Protein AF-Q7YWS0-F1 (afdb_monomer_lite)

Foldseek 3Di:
DVVVVVVVVVVVVCCVVCVPDDPDDVVVLVVLVVVLVVLLVCLVPDPDDPVVSVVVNVVSVVVNVVNCVVPVVD

Sequence (74 aa):
MQFFHILLLSILSIVFISSVNAVPSDAEIEAMMGLQENVESYLASSNMSPEAKRKIQEQMAKKQAAIEKSYGRK

pLDDT: mean 73.18, std 12.51, range [44.78, 90.75]

Secondary structure (DSSP, 8-state):
-HHHHHHHHHHHHHHHHHTTT-PPPHHHHHHHHHHHHHHHHHHHHS---HHHHHHHHHHHHHHHHHHHHHHTT-

Structure (mmCIF, N/CA/C/O backbone):
data_AF-Q7YWS0-F1
#
_entry.id   AF-Q7YWS0-F1
#
loop_
_atom_site.group_PDB
_atom_site.id
_atom_site.type_symbol
_atom_site.label_atom_id
_atom_site.label_alt_id
_atom_site.label_comp_id
_atom_site.label_asym_id
_atom_site.label_entity_id
_atom_site.label_seq_id
_atom_site.pdbx_PDB_ins_code
_atom_site.Cartn_x
_atom_site.Cartn_y
_atom_site.Cartn_z
_atom_site.occupancy
_atom_site.B_iso_or_equiv
_atom_site.auth_seq_id
_atom_site.auth_comp_id
_atom_site.auth_asym_id
_atom_site.auth_atom_id
_atom_site.pdbx_PDB_model_num
ATOM 1 N N . MET A 1 1 ? -19.323 3.529 -3.168 1.00 57.62 1 MET A N 1
ATOM 2 C CA . MET A 1 1 ? -18.756 2.221 -3.574 1.00 57.62 1 MET A CA 1
ATOM 3 C C . MET A 1 1 ? -18.312 2.178 -5.039 1.00 57.62 1 MET A C 1
ATOM 5 O O . MET A 1 1 ? -17.213 1.706 -5.284 1.00 57.62 1 MET A O 1
ATOM 9 N N . GLN A 1 2 ? -19.089 2.685 -6.007 1.00 61.97 2 GLN A N 1
ATOM 10 C CA . GLN A 1 2 ? -18.760 2.575 -7.444 1.00 61.97 2 GLN A CA 1
ATOM 11 C C . GLN A 1 2 ? -17.522 3.386 -7.886 1.00 61.97 2 GLN A C 1
ATOM 13 O O . GLN A 1 2 ? -16.688 2.865 -8.616 1.00 61.97 2 GLN A O 1
ATOM 18 N N . PHE A 1 3 ? -17.342 4.611 -7.377 1.00 69.38 3 PHE A N 1
ATOM 19 C CA . PHE A 1 3 ? -16.181 5.458 -7.703 1.00 69.38 3 PHE A CA 1
ATOM 20 C C . PHE A 1 3 ? -14.834 4.825 -7.299 1.00 69.38 3 PHE A C 1
ATOM 22 O O . PHE A 1 3 ? -13.881 4.832 -8.071 1.00 69.38 3 PHE A O 1
ATOM 29 N N . PHE A 1 4 ? -14.774 4.191 -6.122 1.00 66.12 4 PHE A N 1
ATOM 30 C CA . PHE A 1 4 ? -13.552 3.544 -5.629 1.00 66.12 4 PHE A CA 1
ATOM 31 C C . PHE A 1 4 ? -13.167 2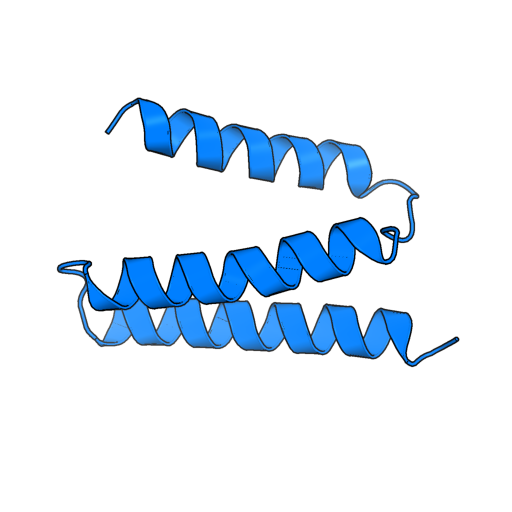.291 -6.426 1.00 66.12 4 PHE A C 1
ATOM 33 O O . PHE A 1 4 ? -11.981 2.054 -6.634 1.00 66.12 4 PHE A O 1
ATOM 40 N N . HIS A 1 5 ? -14.144 1.516 -6.915 1.00 64.06 5 HIS A N 1
ATOM 41 C CA . HIS A 1 5 ? -13.857 0.378 -7.796 1.00 64.06 5 HIS A CA 1
ATOM 42 C C . HIS A 1 5 ? -13.232 0.846 -9.113 1.00 64.06 5 HIS A C 1
ATOM 44 O O . HIS A 1 5 ? -12.286 0.228 -9.589 1.00 64.06 5 HIS A O 1
ATOM 50 N N . ILE A 1 6 ? -13.715 1.964 -9.667 1.00 73.56 6 ILE A N 1
ATOM 51 C CA . ILE A 1 6 ? -13.156 2.557 -10.888 1.00 73.56 6 IL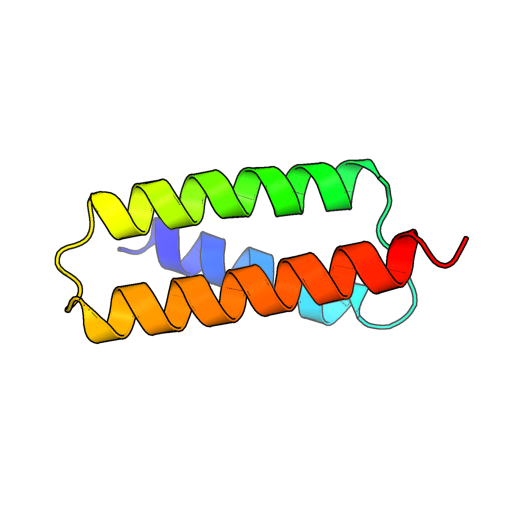E A CA 1
ATOM 52 C C . ILE A 1 6 ? -11.715 3.021 -10.644 1.00 73.56 6 ILE A C 1
ATOM 54 O O . ILE A 1 6 ? -10.843 2.725 -11.454 1.00 73.56 6 ILE A O 1
ATOM 58 N N . LEU A 1 7 ? -11.435 3.667 -9.506 1.00 73.50 7 LEU A N 1
ATOM 59 C CA . LEU A 1 7 ? -10.078 4.096 -9.156 1.00 73.50 7 LEU A CA 1
ATOM 60 C C . LEU A 1 7 ? -9.112 2.906 -9.014 1.00 73.50 7 LEU A C 1
ATOM 62 O O . LEU A 1 7 ? -8.016 2.933 -9.570 1.00 73.50 7 LEU A O 1
ATOM 66 N N . LEU A 1 8 ? -9.533 1.844 -8.317 1.00 72.75 8 LEU A N 1
ATOM 67 C CA . LEU A 1 8 ? -8.727 0.633 -8.145 1.00 72.75 8 LEU A CA 1
ATOM 68 C C . LEU A 1 8 ? -8.439 -0.049 -9.493 1.00 72.75 8 LEU A C 1
ATOM 70 O O . LEU A 1 8 ? -7.306 -0.457 -9.746 1.00 72.75 8 LEU A O 1
ATOM 74 N N . LEU A 1 9 ? -9.450 -0.144 -10.364 1.00 71.12 9 LEU A N 1
ATOM 75 C CA . LEU A 1 9 ? -9.307 -0.709 -11.707 1.00 71.12 9 LEU A CA 1
ATOM 76 C C . LEU A 1 9 ? -8.385 0.139 -12.588 1.00 71.12 9 LEU A C 1
ATOM 78 O O . LEU A 1 9 ? -7.540 -0.428 -13.277 1.00 71.12 9 LEU A O 1
ATOM 82 N N . SER A 1 10 ? -8.480 1.470 -12.525 1.00 71.62 10 SER A N 1
ATOM 83 C CA . SER A 1 10 ? -7.566 2.361 -13.248 1.00 71.62 10 SER A CA 1
ATOM 84 C C . SER A 1 10 ? -6.118 2.145 -12.814 1.00 71.62 10 SER A C 1
ATOM 86 O O . SER A 1 10 ? -5.259 1.958 -13.670 1.00 71.62 10 SER A O 1
ATOM 88 N N . ILE A 1 11 ? -5.838 2.062 -11.509 1.00 65.56 11 ILE A N 1
ATOM 89 C CA . ILE A 1 11 ? -4.477 1.805 -11.008 1.00 65.56 11 ILE A CA 1
ATOM 90 C C . ILE A 1 11 ? -3.979 0.423 -11.458 1.00 65.56 11 ILE A C 1
ATOM 92 O O . ILE A 1 11 ? -2.856 0.307 -11.945 1.00 65.56 11 ILE A O 1
ATOM 96 N N . LEU A 1 12 ? -4.814 -0.619 -11.365 1.00 66.56 12 LEU A N 1
ATOM 97 C CA . LEU A 1 12 ? -4.476 -1.958 -11.864 1.00 66.56 12 LEU A CA 1
ATOM 98 C C . LEU A 1 12 ? -4.175 -1.955 -13.367 1.00 66.56 12 LEU A C 1
ATOM 100 O O . LEU A 1 12 ? -3.198 -2.574 -13.782 1.00 66.56 12 LEU A O 1
ATOM 104 N N . SER A 1 13 ? -4.968 -1.241 -14.172 1.00 61.94 13 SER A N 1
ATOM 105 C CA . SER A 1 13 ? -4.756 -1.133 -15.619 1.00 61.94 13 SER A CA 1
ATOM 106 C C . SER A 1 13 ? -3.476 -0.374 -15.971 1.00 61.94 13 SER A C 1
ATOM 108 O O . SER A 1 13 ? -2.730 -0.828 -16.835 1.00 61.94 13 SER A O 1
ATOM 110 N N . ILE A 1 14 ? -3.159 0.708 -15.250 1.00 59.66 14 ILE A N 1
ATOM 111 C CA . ILE A 1 14 ? -1.904 1.446 -15.422 1.00 59.66 14 ILE A CA 1
ATOM 112 C C . ILE A 1 14 ? -0.726 0.531 -15.102 1.00 59.66 14 ILE A C 1
ATOM 114 O O . ILE A 1 14 ? 0.180 0.435 -15.921 1.00 59.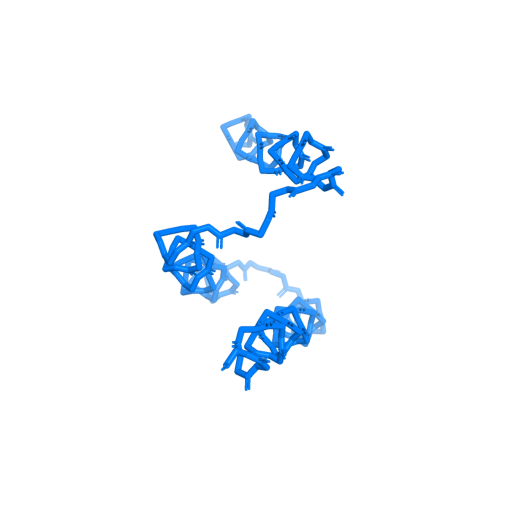66 14 ILE A O 1
ATOM 118 N N . VAL A 1 15 ? -0.754 -0.210 -13.988 1.00 60.28 15 VAL A N 1
ATOM 119 C CA . VAL A 1 15 ? 0.316 -1.159 -13.624 1.00 60.28 15 VAL A CA 1
ATOM 120 C C . VAL A 1 15 ? 0.454 -2.280 -14.660 1.00 60.28 15 VAL A C 1
ATOM 122 O O . VAL A 1 15 ? 1.574 -2.624 -15.033 1.00 60.28 15 VAL A O 1
ATOM 125 N N . PHE A 1 16 ? -0.652 -2.829 -15.175 1.00 54.50 16 PHE A N 1
ATOM 126 C CA . PHE A 1 16 ? -0.595 -3.890 -16.187 1.00 54.50 16 PHE A CA 1
ATOM 127 C C . PHE A 1 16 ? -0.030 -3.385 -17.524 1.00 54.50 16 PHE A C 1
ATOM 129 O O . PHE A 1 16 ? 0.781 -4.075 -18.134 1.00 54.50 16 PHE A O 1
ATOM 136 N N . ILE A 1 17 ? -0.388 -2.169 -17.952 1.00 54.69 17 ILE A N 1
ATOM 137 C CA . ILE A 1 17 ? 0.099 -1.571 -19.207 1.00 54.69 17 ILE A CA 1
ATOM 138 C C . ILE A 1 17 ? 1.558 -1.101 -19.079 1.00 54.69 17 ILE A C 1
ATOM 140 O O . ILE A 1 17 ? 2.344 -1.272 -20.007 1.00 54.69 17 ILE A O 1
ATOM 144 N N . SER A 1 18 ? 1.951 -0.542 -17.932 1.00 47.19 18 SER A N 1
ATOM 145 C CA . SER A 1 18 ? 3.306 -0.002 -17.718 1.00 47.19 18 SER A CA 1
ATOM 146 C C . SER A 1 18 ? 4.352 -1.064 -17.366 1.00 47.19 18 SER A C 1
ATOM 148 O O . SER A 1 18 ? 5.541 -0.854 -17.610 1.00 47.19 18 SER A O 1
ATOM 150 N N . SER A 1 19 ? 3.931 -2.242 -16.888 1.00 47.16 19 SER A N 1
ATOM 151 C CA . SER A 1 19 ? 4.839 -3.329 -16.489 1.00 47.16 19 SER A CA 1
ATOM 152 C C . SER A 1 19 ? 5.699 -3.940 -17.604 1.00 47.16 19 SER A C 1
ATOM 154 O O . SER A 1 19 ? 6.537 -4.787 -17.301 1.00 47.16 19 SER A O 1
ATOM 156 N N . VAL A 1 20 ? 5.566 -3.515 -18.866 1.00 53.09 20 VAL A N 1
ATOM 157 C CA . VAL A 1 20 ? 6.345 -4.107 -19.959 1.00 53.09 20 VAL A CA 1
ATOM 158 C C . VAL A 1 20 ? 7.608 -3.378 -20.397 1.00 53.09 20 VAL A C 1
ATOM 160 O O . VAL A 1 20 ? 8.361 -4.067 -21.058 1.00 53.09 20 VAL A O 1
ATOM 163 N N . ASN A 1 21 ? 7.919 -2.113 -20.050 1.00 49.22 21 ASN A N 1
ATOM 164 C CA . ASN A 1 21 ? 9.291 -1.555 -20.249 1.00 49.22 21 ASN A CA 1
ATOM 165 C C . ASN A 1 21 ? 9.551 -0.111 -19.753 1.00 49.22 21 ASN A C 1
ATOM 167 O O . ASN A 1 21 ? 10.645 0.410 -19.975 1.00 49.22 21 ASN A O 1
ATOM 171 N N . ALA A 1 22 ? 8.613 0.574 -19.097 1.00 51.84 22 ALA A N 1
ATOM 172 C CA . ALA A 1 22 ? 8.876 1.936 -18.631 1.00 51.84 22 ALA A CA 1
ATOM 173 C C . ALA A 1 22 ? 9.461 1.902 -17.215 1.00 51.84 22 ALA A C 1
ATOM 175 O O . ALA A 1 22 ? 8.781 1.531 -16.261 1.00 51.84 22 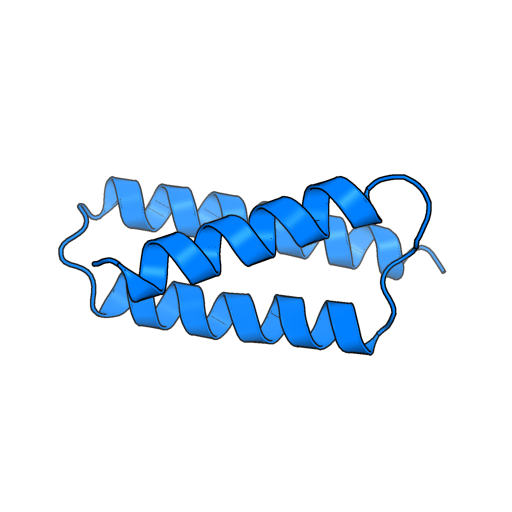ALA A O 1
ATOM 176 N N . VAL A 1 23 ? 10.728 2.300 -17.070 1.00 56.00 23 VAL A N 1
ATOM 177 C CA . VAL A 1 23 ? 11.207 2.829 -15.786 1.00 56.00 23 VAL A CA 1
ATOM 178 C C . VAL A 1 23 ? 10.278 3.999 -15.457 1.00 56.00 23 VAL A C 1
ATOM 180 O O . VAL A 1 23 ? 10.219 4.916 -16.279 1.00 56.00 23 VAL A O 1
ATOM 183 N N . PRO A 1 24 ? 9.536 3.975 -14.337 1.00 57.00 24 PRO A N 1
ATOM 184 C CA . PRO A 1 24 ? 8.634 5.071 -14.036 1.00 57.00 24 PRO A CA 1
ATOM 185 C C . PRO A 1 24 ? 9.437 6.382 -13.943 1.00 57.00 24 PRO A C 1
ATOM 187 O O . PRO A 1 24 ? 10.588 6.407 -13.493 1.00 57.00 24 PRO A O 1
ATOM 190 N N . SER A 1 25 ? 8.872 7.470 -14.435 1.00 64.56 25 SER A N 1
ATOM 191 C CA . SER A 1 25 ? 9.415 8.820 -14.296 1.00 64.56 25 SER A CA 1
ATOM 192 C C . SER A 1 25 ? 9.396 9.271 -12.832 1.00 64.56 25 SER A C 1
ATOM 194 O O . SER A 1 25 ? 8.601 8.767 -12.041 1.00 64.56 25 SER A O 1
ATOM 196 N N . ASP A 1 26 ? 10.224 10.249 -12.458 1.00 69.62 26 ASP A N 1
ATOM 197 C CA . ASP A 1 26 ? 10.238 10.788 -11.086 1.00 69.62 26 ASP A CA 1
ATOM 198 C C . ASP A 1 26 ? 8.844 11.286 -10.648 1.00 69.62 26 ASP A C 1
ATOM 200 O O . ASP A 1 26 ? 8.453 11.110 -9.496 1.00 69.62 26 ASP A O 1
ATOM 204 N N . ALA A 1 27 ? 8.046 11.798 -11.592 1.00 71.00 27 ALA A N 1
ATOM 205 C CA . ALA A 1 27 ? 6.654 12.188 -11.369 1.00 71.00 27 ALA A CA 1
ATOM 206 C C . ALA A 1 27 ? 5.738 10.997 -11.021 1.00 71.00 27 ALA A C 1
ATOM 208 O O . ALA A 1 27 ? 4.828 11.127 -10.204 1.00 71.00 27 ALA A O 1
ATOM 209 N N . GLU A 1 28 ? 5.972 9.823 -11.613 1.00 65.81 28 GLU A N 1
ATOM 210 C CA . GLU A 1 28 ? 5.253 8.599 -11.248 1.00 65.81 28 GLU A CA 1
ATOM 211 C C . GLU A 1 28 ? 5.678 8.104 -9.862 1.00 65.81 28 GLU A C 1
ATOM 213 O O . GLU A 1 28 ? 4.824 7.643 -9.107 1.00 65.81 28 GLU A O 1
ATOM 218 N N . ILE A 1 29 ? 6.952 8.255 -9.478 1.00 68.25 29 ILE A N 1
ATOM 219 C CA . ILE A 1 29 ? 7.409 7.948 -8.111 1.00 68.25 29 ILE A CA 1
ATOM 220 C C . ILE A 1 29 ? 6.715 8.860 -7.104 1.00 68.25 29 ILE A C 1
ATOM 222 O O . ILE A 1 29 ? 6.187 8.372 -6.109 1.00 68.25 29 ILE A O 1
ATOM 226 N N . GLU A 1 30 ? 6.689 10.169 -7.356 1.00 74.00 30 GLU A N 1
ATOM 227 C CA . GLU A 1 30 ? 6.018 11.138 -6.488 1.00 74.00 30 GLU A CA 1
ATOM 228 C C . GLU A 1 30 ? 4.523 10.837 -6.371 1.00 74.00 30 GLU A C 1
ATOM 230 O O . GLU A 1 30 ? 3.985 10.800 -5.264 1.00 74.00 30 GLU A O 1
ATOM 235 N N . ALA A 1 31 ? 3.866 10.496 -7.483 1.00 75.06 31 ALA A N 1
ATOM 236 C CA . ALA A 1 31 ? 2.484 10.037 -7.458 1.00 75.06 31 ALA A CA 1
ATOM 237 C C . ALA A 1 31 ? 2.321 8.765 -6.607 1.00 75.06 31 ALA A C 1
ATOM 239 O O . ALA A 1 31 ? 1.373 8.663 -5.830 1.00 75.06 31 ALA A O 1
ATOM 240 N N . MET A 1 32 ? 3.251 7.808 -6.693 1.00 71.75 32 MET A N 1
ATOM 241 C CA . MET A 1 32 ? 3.239 6.604 -5.856 1.00 71.75 32 MET A CA 1
ATOM 242 C C . M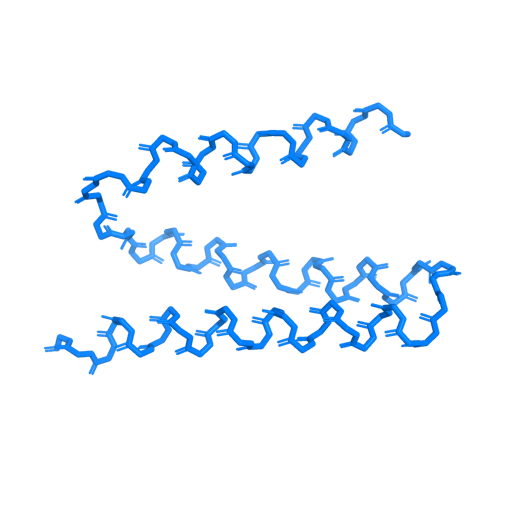ET A 1 32 ? 3.485 6.903 -4.370 1.00 71.75 32 MET A C 1
ATOM 244 O O . MET A 1 32 ? 2.854 6.263 -3.527 1.00 71.75 32 MET A O 1
ATOM 248 N N . MET A 1 33 ? 4.337 7.878 -4.038 1.00 74.50 33 MET A N 1
ATOM 249 C CA . MET A 1 33 ? 4.542 8.344 -2.660 1.00 74.50 33 MET A CA 1
ATOM 250 C C . MET A 1 33 ? 3.284 9.033 -2.119 1.00 74.50 33 MET A C 1
ATOM 252 O O . MET A 1 33 ? 2.804 8.679 -1.045 1.00 74.50 33 MET A O 1
ATOM 256 N N . GLY A 1 34 ? 2.663 9.925 -2.895 1.00 79.88 34 GLY A N 1
ATOM 257 C CA . GLY A 1 34 ? 1.391 10.549 -2.519 1.00 79.88 34 GLY A CA 1
ATOM 258 C C . GLY A 1 34 ? 0.242 9.539 -2.385 1.00 79.88 34 GLY A C 1
ATOM 259 O O . GLY A 1 34 ? -0.660 9.703 -1.561 1.00 79.88 34 GLY A O 1
ATOM 260 N N . LEU A 1 35 ? 0.260 8.439 -3.146 1.00 78.06 35 LEU A N 1
ATOM 261 C CA . LEU A 1 35 ? -0.696 7.343 -2.963 1.00 78.06 35 LEU A CA 1
ATOM 262 C C . LEU A 1 35 ? -0.540 6.660 -1.599 1.00 78.06 35 LEU A C 1
ATOM 264 O O . LEU A 1 35 ? -1.544 6.216 -1.045 1.00 78.06 35 LEU A O 1
ATOM 268 N N . GLN A 1 36 ? 0.666 6.585 -1.035 1.00 77.44 36 GLN A N 1
ATOM 269 C CA . GLN A 1 36 ? 0.875 5.999 0.288 1.00 77.44 36 GLN A CA 1
ATOM 270 C C . GLN A 1 36 ? 0.216 6.825 1.390 1.00 77.44 36 GLN A C 1
ATOM 272 O O . GLN A 1 36 ? -0.513 6.253 2.197 1.00 77.44 36 GLN A O 1
ATOM 277 N N . GLU A 1 37 ? 0.370 8.149 1.371 1.00 81.62 37 GLU A N 1
ATOM 278 C CA . GLU A 1 37 ? -0.323 9.044 2.309 1.00 81.62 37 GLU A CA 1
ATOM 279 C C . GLU A 1 37 ? -1.849 8.888 2.210 1.00 81.62 37 GLU A C 1
ATOM 281 O O . GLU A 1 37 ? -2.555 8.791 3.218 1.00 81.62 37 GLU A O 1
ATOM 286 N N . ASN A 1 38 ? -2.370 8.768 0.984 1.00 84.00 38 ASN A N 1
ATOM 287 C CA . ASN A 1 38 ? -3.794 8.528 0.749 1.00 84.00 38 ASN A CA 1
ATOM 288 C C . ASN A 1 38 ? -4.257 7.162 1.275 1.00 84.00 38 ASN A C 1
ATOM 290 O O . ASN A 1 38 ? -5.344 7.054 1.847 1.00 84.00 38 ASN A O 1
ATOM 294 N N . VAL A 1 39 ? -3.445 6.114 1.104 1.00 83.81 39 VAL A N 1
ATOM 295 C CA . VAL A 1 39 ? -3.735 4.784 1.653 1.00 83.81 39 VAL A CA 1
ATOM 296 C C . VAL A 1 39 ? -3.705 4.822 3.177 1.00 83.81 39 VAL A C 1
ATOM 298 O O . VAL A 1 39 ? -4.621 4.294 3.797 1.00 83.81 39 VAL A O 1
ATOM 301 N N . GLU A 1 40 ? -2.722 5.465 3.802 1.00 83.69 40 GLU A N 1
ATOM 302 C CA . GLU A 1 40 ? -2.637 5.587 5.261 1.00 83.69 40 GLU A CA 1
ATOM 303 C C . GLU A 1 40 ? -3.829 6.355 5.844 1.00 83.69 40 GLU A C 1
ATOM 305 O O . GLU A 1 40 ? -4.449 5.886 6.800 1.00 83.69 40 GLU A O 1
ATOM 310 N N . SER A 1 41 ? -4.228 7.462 5.216 1.00 85.75 41 SER A N 1
ATOM 311 C CA . SER A 1 41 ? -5.432 8.222 5.579 1.00 85.75 41 SER A CA 1
ATOM 312 C C . SER A 1 41 ? -6.719 7.396 5.418 1.00 85.75 41 SER A C 1
ATOM 314 O O . SER A 1 41 ? -7.592 7.373 6.299 1.00 85.75 41 SER A O 1
ATOM 3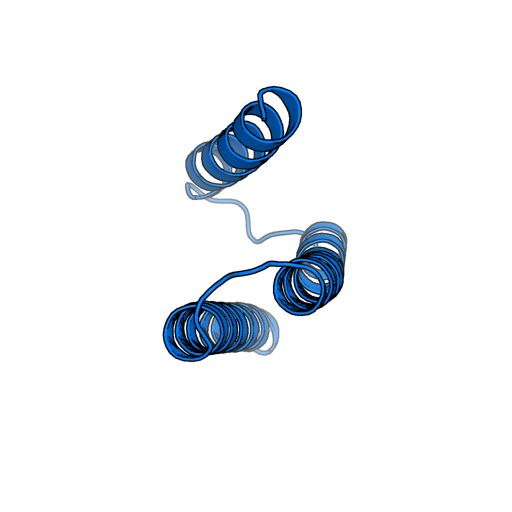16 N N . TYR A 1 42 ? -6.829 6.626 4.331 1.00 84.69 42 TYR A N 1
ATOM 317 C CA . TYR A 1 42 ? -7.937 5.692 4.136 1.00 84.69 42 TYR A CA 1
ATOM 318 C C . TYR A 1 42 ? -7.950 4.603 5.212 1.00 84.69 42 TYR A C 1
ATOM 320 O O . TYR A 1 42 ? -8.989 4.328 5.803 1.00 84.69 42 TYR A O 1
ATOM 328 N N . LEU A 1 43 ? -6.804 3.994 5.521 1.00 85.19 43 LEU A N 1
ATOM 329 C CA . LEU A 1 43 ? -6.713 2.988 6.574 1.00 85.19 43 LEU A CA 1
ATOM 330 C C . LEU A 1 43 ? -7.048 3.579 7.943 1.00 85.19 43 LEU A C 1
ATOM 332 O O . LEU A 1 43 ? -7.705 2.905 8.734 1.00 85.19 43 LEU A O 1
ATOM 336 N N . ALA A 1 44 ? -6.653 4.819 8.225 1.00 86.25 44 ALA A N 1
ATOM 337 C CA . ALA A 1 44 ? -6.995 5.504 9.466 1.00 86.25 44 ALA A CA 1
ATOM 338 C C . ALA A 1 44 ? -8.516 5.681 9.612 1.00 86.25 44 ALA A C 1
ATOM 340 O O . ALA A 1 44 ? -9.066 5.348 10.660 1.00 86.25 44 ALA A O 1
ATOM 341 N N . SER A 1 45 ? -9.198 6.111 8.547 1.00 88.62 45 SER A N 1
ATOM 342 C CA . SER A 1 45 ? -10.657 6.318 8.527 1.00 88.62 45 SER A CA 1
ATOM 343 C C . SER A 1 45 ? -11.483 5.042 8.315 1.00 88.62 45 SER A C 1
ATOM 345 O O . SER A 1 45 ? -12.693 5.036 8.537 1.00 88.62 45 SER A O 1
ATOM 347 N N . SER A 1 46 ? -10.855 3.945 7.895 1.00 85.75 46 SER A N 1
ATOM 348 C CA . SER A 1 46 ? -11.547 2.697 7.588 1.00 85.75 46 SER A CA 1
ATOM 349 C C . SER A 1 46 ? -11.873 1.872 8.839 1.00 85.75 46 SER A C 1
ATOM 351 O O . SER A 1 46 ? -11.047 1.727 9.741 1.00 85.75 46 SER A O 1
ATOM 353 N N . ASN A 1 47 ? -13.036 1.215 8.848 1.00 90.75 47 ASN A N 1
ATOM 354 C CA . ASN A 1 47 ? -13.442 0.234 9.871 1.00 90.75 47 ASN A CA 1
ATOM 355 C C . ASN A 1 47 ? -12.795 -1.154 9.681 1.00 90.75 47 ASN A C 1
ATOM 357 O O . ASN A 1 47 ? -13.296 -2.161 10.179 1.00 90.75 47 ASN A O 1
ATOM 361 N N . MET A 1 48 ? -11.691 -1.236 8.936 1.00 85.56 48 MET A N 1
ATOM 362 C CA . MET A 1 48 ? -10.932 -2.475 8.785 1.00 85.56 48 MET A CA 1
ATOM 363 C C . MET A 1 48 ? -10.389 -2.971 10.125 1.00 85.56 48 MET A C 1
ATOM 365 O O . MET A 1 48 ? -10.023 -2.180 10.997 1.00 85.56 48 MET A O 1
ATOM 369 N N . SER A 1 49 ? -10.278 -4.294 10.265 1.00 89.75 49 SER A N 1
ATOM 370 C CA . SER A 1 49 ? -9.614 -4.881 11.425 1.00 89.75 49 SER A CA 1
ATOM 371 C C . SER A 1 49 ? -8.155 -4.402 11.506 1.00 89.75 49 SER A C 1
ATOM 373 O O . SER A 1 49 ? -7.522 -4.183 10.464 1.00 89.75 49 SER A O 1
ATOM 375 N N . PRO A 1 50 ? -7.584 -4.267 12.718 1.00 89.19 50 PRO A N 1
ATOM 376 C CA . PRO A 1 50 ? -6.186 -3.867 12.889 1.00 89.19 50 PRO A CA 1
ATOM 377 C C . PRO A 1 50 ? -5.212 -4.740 12.088 1.00 89.19 50 PRO A C 1
ATOM 379 O O . PRO A 1 50 ? -4.258 -4.235 11.501 1.00 89.19 50 PRO A O 1
ATOM 382 N N . GLU A 1 51 ? -5.490 -6.042 11.988 1.00 89.31 51 GLU A N 1
ATOM 383 C CA . GLU A 1 51 ? -4.681 -6.982 11.208 1.00 89.31 51 GLU A CA 1
ATOM 384 C C . GLU A 1 51 ? -4.685 -6.673 9.710 1.00 89.31 51 GLU A C 1
ATOM 386 O O . GLU A 1 51 ? -3.637 -6.718 9.064 1.00 89.31 51 GLU A O 1
ATOM 391 N N . ALA A 1 52 ? -5.846 -6.331 9.148 1.00 86.31 52 ALA A N 1
ATOM 392 C CA . ALA A 1 52 ? -5.953 -6.014 7.732 1.00 86.31 52 ALA A CA 1
ATOM 393 C C . ALA A 1 52 ? -5.276 -4.673 7.406 1.00 86.31 52 ALA A C 1
ATOM 395 O O . ALA A 1 52 ? -4.579 -4.580 6.394 1.00 86.31 52 ALA A O 1
ATOM 396 N N . LYS A 1 53 ? -5.400 -3.671 8.293 1.00 88.12 53 LYS A N 1
ATOM 397 C CA . LYS A 1 53 ? -4.658 -2.403 8.175 1.00 88.12 53 LYS A CA 1
ATOM 398 C C . LYS A 1 53 ? -3.149 -2.648 8.185 1.00 88.12 53 LYS A C 1
ATOM 400 O O . LYS A 1 53 ? -2.457 -2.198 7.276 1.00 88.12 53 LYS A O 1
ATOM 405 N N . ARG A 1 54 ? -2.662 -3.442 9.146 1.00 87.62 54 ARG A N 1
ATOM 406 C CA . ARG A 1 54 ? -1.244 -3.811 9.268 1.00 87.62 54 ARG A CA 1
ATOM 407 C C . ARG A 1 54 ? -0.728 -4.516 8.015 1.00 87.62 54 ARG A C 1
ATOM 409 O O . ARG A 1 54 ? 0.324 -4.158 7.502 1.00 87.62 54 ARG A O 1
ATOM 416 N N . LYS A 1 55 ? -1.493 -5.465 7.469 1.00 88.69 55 LYS A N 1
ATOM 417 C CA . LYS A 1 55 ? -1.120 -6.181 6.240 1.00 88.69 55 LYS A CA 1
ATOM 418 C C . LYS A 1 55 ? -0.984 -5.243 5.039 1.00 88.69 55 LYS A C 1
ATOM 420 O O . LYS A 1 55 ? -0.069 -5.417 4.237 1.00 88.69 55 LYS A O 1
ATOM 425 N N . ILE A 1 56 ? -1.876 -4.262 4.900 1.00 87.81 56 ILE A N 1
ATOM 426 C CA . ILE A 1 56 ? -1.779 -3.268 3.822 1.00 87.81 56 ILE A CA 1
ATOM 427 C C . ILE A 1 56 ? -0.561 -2.368 4.041 1.00 87.81 56 ILE A C 1
ATOM 429 O O . ILE A 1 56 ? 0.209 -2.185 3.104 1.00 87.81 56 ILE A O 1
ATOM 433 N N . GLN A 1 57 ? -0.334 -1.875 5.262 1.00 85.19 57 GLN A N 1
ATOM 434 C CA . GLN A 1 57 ? 0.850 -1.071 5.592 1.00 85.19 57 GLN A CA 1
ATOM 435 C C . GLN A 1 57 ? 2.156 -1.814 5.277 1.00 85.19 57 GLN A C 1
ATOM 437 O O . GLN A 1 57 ? 3.031 -1.265 4.614 1.00 85.19 57 GLN A O 1
ATOM 442 N N . GLU A 1 58 ? 2.266 -3.089 5.657 1.00 88.69 58 GLU A N 1
ATOM 443 C CA . GLU A 1 58 ? 3.427 -3.932 5.338 1.00 88.69 58 GLU A CA 1
ATOM 444 C C . GLU A 1 58 ? 3.628 -4.099 3.824 1.00 88.69 58 GLU A C 1
ATOM 446 O O . GLU A 1 58 ? 4.754 -4.039 3.323 1.00 88.69 58 GLU A O 1
ATOM 451 N N . GLN A 1 59 ? 2.543 -4.297 3.070 1.00 84.94 59 GLN A N 1
ATOM 452 C CA . GLN A 1 59 ? 2.612 -4.406 1.612 1.00 84.94 59 GLN A CA 1
ATOM 453 C C . GLN A 1 59 ? 3.019 -3.086 0.949 1.00 84.94 59 GLN A C 1
ATOM 455 O O . GLN A 1 59 ? 3.783 -3.118 -0.018 1.00 84.94 59 GLN A O 1
ATOM 460 N N . MET A 1 60 ? 2.545 -1.949 1.463 1.00 82.88 60 MET A N 1
ATOM 461 C CA . MET A 1 60 ? 2.918 -0.618 0.981 1.00 82.88 60 MET A CA 1
ATOM 462 C C . MET A 1 60 ? 4.388 -0.319 1.264 1.00 82.88 60 MET A C 1
ATOM 464 O O . MET A 1 60 ? 5.117 -0.009 0.327 1.00 82.88 60 MET A O 1
ATOM 468 N N . ALA A 1 61 ? 4.858 -0.543 2.495 1.00 83.06 61 ALA A N 1
ATOM 469 C CA . ALA A 1 61 ? 6.266 -0.373 2.858 1.00 83.06 61 ALA A CA 1
ATOM 470 C C . ALA A 1 61 ? 7.191 -1.246 1.992 1.00 83.06 61 ALA A C 1
ATOM 472 O O . ALA A 1 61 ? 8.221 -0.792 1.497 1.00 83.06 61 ALA A O 1
ATOM 473 N N . LYS A 1 62 ? 6.796 -2.498 1.721 1.00 84.00 62 LYS A N 1
ATOM 474 C CA . LYS A 1 62 ? 7.551 -3.386 0.825 1.00 84.00 62 LYS A CA 1
ATOM 475 C C . LYS A 1 62 ? 7.596 -2.867 -0.616 1.00 84.00 62 LYS A C 1
ATOM 477 O O . LYS A 1 62 ? 8.620 -3.026 -1.280 1.00 84.00 62 LYS A O 1
ATOM 482 N N . LYS A 1 63 ? 6.503 -2.280 -1.116 1.00 79.69 63 LYS A N 1
ATOM 483 C CA . LYS A 1 63 ? 6.462 -1.661 -2.450 1.00 79.69 63 LYS A CA 1
ATOM 484 C C . LYS A 1 63 ? 7.334 -0.410 -2.501 1.00 79.69 63 LYS A C 1
ATOM 486 O O . LYS A 1 63 ? 8.125 -0.306 -3.430 1.00 79.69 63 LYS A O 1
ATOM 491 N N . GLN A 1 64 ? 7.251 0.462 -1.498 1.00 76.81 64 GLN A N 1
ATOM 492 C CA . GLN A 1 64 ? 8.081 1.662 -1.386 1.00 76.81 64 GLN A CA 1
ATOM 493 C C . GLN A 1 64 ? 9.573 1.308 -1.385 1.00 76.81 64 GLN A C 1
ATOM 495 O O . GLN A 1 64 ? 10.309 1.786 -2.241 1.00 76.81 64 GLN A O 1
ATOM 500 N N . ALA A 1 65 ? 9.997 0.357 -0.548 1.00 80.69 65 ALA A N 1
ATOM 501 C CA . ALA A 1 65 ? 11.386 -0.103 -0.522 1.00 80.69 65 ALA A CA 1
ATOM 502 C C . ALA A 1 65 ? 11.846 -0.717 -1.861 1.00 80.69 65 ALA A C 1
ATOM 504 O O . ALA A 1 65 ? 13.002 -0.571 -2.258 1.00 80.69 65 ALA A O 1
ATOM 505 N N . ALA A 1 66 ? 10.964 -1.423 -2.580 1.00 78.94 66 ALA A N 1
ATOM 506 C CA . ALA A 1 66 ? 11.284 -1.983 -3.896 1.00 78.94 66 ALA A CA 1
ATOM 507 C C . ALA A 1 66 ? 11.430 -0.901 -4.978 1.00 78.94 66 ALA A C 1
ATOM 509 O O . ALA A 1 66 ? 12.301 -1.020 -5.843 1.00 78.94 66 ALA A O 1
ATOM 510 N N . ILE A 1 67 ? 10.601 0.142 -4.915 1.00 73.31 67 ILE A N 1
ATOM 511 C CA . ILE A 1 67 ? 10.689 1.331 -5.768 1.00 73.31 67 ILE A CA 1
ATOM 512 C C . ILE A 1 67 ? 12.013 2.034 -5.471 1.00 73.31 67 ILE A C 1
ATOM 514 O O . ILE A 1 67 ? 12.870 2.072 -6.347 1.00 73.31 67 ILE A O 1
ATOM 518 N N . GLU A 1 68 ? 12.254 2.458 -4.228 1.00 74.56 68 GLU A N 1
ATOM 519 C CA . GLU A 1 68 ? 13.499 3.116 -3.806 1.00 74.56 68 GLU A CA 1
ATOM 520 C C . GLU A 1 68 ? 14.748 2.330 -4.220 1.00 74.56 68 GLU A C 1
ATOM 522 O O . GLU A 1 68 ? 15.669 2.895 -4.805 1.00 74.56 68 GLU A O 1
ATOM 527 N N . LYS A 1 69 ? 14.768 1.006 -4.011 1.00 78.00 69 LYS A N 1
ATOM 528 C CA . LYS A 1 69 ? 15.884 0.146 -4.435 1.00 78.00 69 LYS A CA 1
ATOM 529 C C . LYS A 1 69 ? 16.081 0.116 -5.953 1.00 78.00 69 LYS A C 1
ATOM 531 O O . LYS A 1 69 ? 17.212 -0.035 -6.417 1.00 78.00 69 LYS A O 1
ATOM 536 N N . SER A 1 70 ? 15.000 0.202 -6.725 1.00 71.75 70 SER A N 1
ATOM 537 C CA . SER A 1 70 ? 15.070 0.248 -8.189 1.00 71.75 70 SER A CA 1
ATOM 538 C C . SER A 1 70 ? 15.624 1.589 -8.685 1.00 71.75 70 SER A C 1
ATOM 540 O O . SER A 1 70 ? 16.312 1.604 -9.703 1.00 71.75 70 SER A O 1
ATOM 542 N N . TYR A 1 71 ? 15.397 2.685 -7.950 1.00 66.50 71 TYR A N 1
ATOM 543 C CA . TYR A 1 71 ? 15.878 4.028 -8.303 1.00 66.50 71 TYR A CA 1
ATOM 544 C C . TYR A 1 71 ? 17.267 4.365 -7.769 1.00 66.50 71 TYR A C 1
ATOM 546 O O . TYR A 1 71 ? 18.087 4.861 -8.534 1.00 66.50 71 TYR A O 1
ATOM 554 N N . GLY A 1 72 ? 17.582 4.032 -6.514 1.00 60.88 72 GLY A N 1
ATOM 555 C CA . GLY A 1 72 ? 18.904 4.260 -5.907 1.00 60.88 72 GLY A CA 1
ATOM 556 C C . GLY A 1 72 ? 20.034 3.414 -6.510 1.00 60.88 72 GLY A C 1
ATOM 557 O O . GLY A 1 72 ? 21.151 3.407 -6.005 1.00 60.88 72 GLY A O 1
ATOM 558 N N . ARG A 1 73 ? 19.730 2.650 -7.563 1.00 51.84 73 ARG A N 1
ATOM 559 C CA . ARG A 1 73 ? 20.680 1.896 -8.380 1.00 51.84 73 ARG A CA 1
ATOM 560 C C . ARG A 1 73 ? 21.118 2.633 -9.655 1.00 51.84 73 ARG A C 1
ATOM 562 O O . ARG A 1 73 ? 21.864 2.036 -10.435 1.00 51.84 73 ARG A O 1
ATOM 569 N N . LYS A 1 74 ? 20.630 3.853 -9.888 1.00 44.78 74 LYS A N 1
ATOM 570 C CA . LYS A 1 74 ? 21.240 4.810 -10.821 1.00 44.78 74 LYS A CA 1
ATOM 571 C C . LYS A 1 74 ? 22.316 5.610 -10.098 1.00 44.78 74 LYS A C 1
ATOM 573 O O . LYS A 1 74 ? 23.315 5.928 -10.774 1.00 44.78 74 LYS A O 1
#

Radius of gyration: 13.73 Å; chains: 1; bounding box: 40×19×33 Å

Organism: Caenorhabditis elegans (NCBI:txid6239)